Protein AF-A0A542BPM9-F1 (afdb_monomer)

Radius of gyration: 13.16 Å; Cα contacts (8 Å, |Δi|>4): 93; chains: 1; bounding box: 36×28×28 Å

pLDDT: mean 90.94, std 9.68, range [46.72, 98.0]

Solvent-accessible surface area (backbone atoms only — not comparable to full-atom values): 4882 Å² total; per-residue (Å²): 105,77,45,82,45,80,42,74,81,50,101,85,42,66,47,69,43,55,27,32,69,83,77,75,39,68,38,67,66,64,48,49,48,34,65,79,69,32,70,88,48,56,66,69,56,35,45,54,54,50,50,54,49,47,53,52,47,52,52,41,26,74,74,68,78,45,53,59,69,57,56,44,55,76,65,74,66,44,91,91,110

Mean predicted aligned error: 4.25 Å

Structure (mmCIF, N/CA/C/O backbone):
data_AF-A0A542BPM9-F1
#
_entry.id   AF-A0A542BPM9-F1
#
loop_
_atom_site.group_PDB
_atom_site.id
_atom_site.type_symbol
_atom_site.label_atom_id
_atom_site.label_alt_id
_atom_site.label_comp_id
_atom_site.label_asym_id
_atom_site.label_entity_id
_atom_site.label_seq_id
_atom_site.pdbx_PDB_ins_code
_atom_site.Cartn_x
_atom_site.Cartn_y
_atom_site.Cartn_z
_atom_site.occupancy
_atom_site.B_iso_or_equiv
_atom_site.auth_seq_id
_atom_site.aut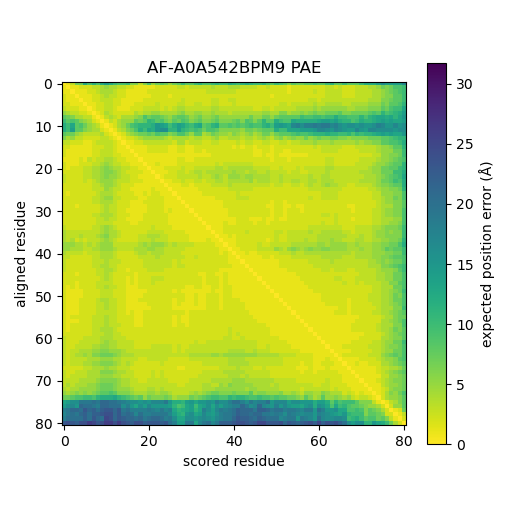h_comp_id
_atom_site.auth_asym_id
_atom_site.auth_atom_id
_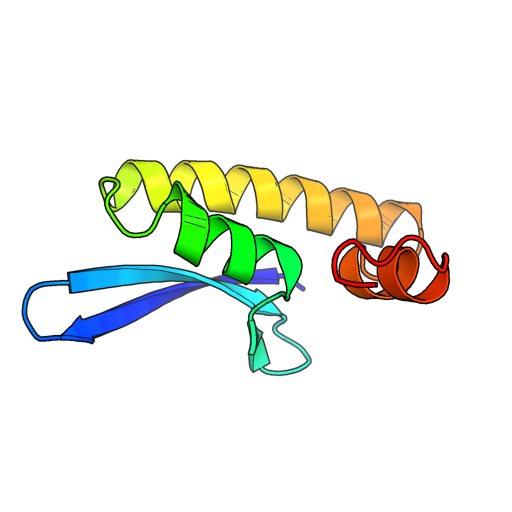atom_site.pdbx_PDB_model_num
ATOM 1 N N . MET A 1 1 ? 1.822 9.093 -9.311 1.00 86.81 1 MET A N 1
ATOM 2 C CA . MET A 1 1 ? 1.905 9.830 -8.029 1.00 86.81 1 MET A CA 1
ATOM 3 C C . MET A 1 1 ? 1.039 9.092 -7.012 1.00 86.81 1 MET A C 1
ATOM 5 O O . MET A 1 1 ? 0.109 8.414 -7.430 1.00 86.81 1 MET A O 1
ATOM 9 N N . PHE A 1 2 ? 1.350 9.141 -5.713 1.00 95.38 2 PHE A N 1
ATOM 10 C CA . PHE A 1 2 ? 0.630 8.350 -4.700 1.00 95.38 2 PHE A CA 1
ATOM 11 C C . PHE A 1 2 ? -0.147 9.250 -3.738 1.00 95.38 2 PHE A C 1
ATOM 13 O O . PHE A 1 2 ? 0.332 10.317 -3.348 1.00 95.38 2 PHE A O 1
ATOM 20 N N . ILE A 1 3 ? -1.346 8.831 -3.336 1.00 96.94 3 ILE A N 1
ATOM 21 C CA . ILE A 1 3 ? -2.227 9.623 -2.470 1.00 96.94 3 ILE A CA 1
ATOM 22 C C . ILE A 1 3 ? -2.864 8.764 -1.381 1.00 96.94 3 ILE A C 1
ATOM 24 O O . ILE A 1 3 ? -3.219 7.612 -1.609 1.00 96.94 3 ILE A O 1
ATOM 28 N N . LEU A 1 4 ? -3.004 9.334 -0.183 1.00 96.88 4 LEU A N 1
ATOM 29 C CA . LEU A 1 4 ? -3.794 8.729 0.882 1.00 96.88 4 LEU A CA 1
ATOM 30 C C . LEU A 1 4 ? -5.254 9.127 0.718 1.00 96.88 4 LEU A C 1
ATOM 32 O O . LEU A 1 4 ? -5.584 10.313 0.706 1.00 96.88 4 LEU A O 1
ATOM 36 N N . THR A 1 5 ? -6.125 8.131 0.641 1.00 96.25 5 THR A N 1
ATOM 37 C CA . THR A 1 5 ? -7.569 8.322 0.531 1.00 96.25 5 THR A CA 1
ATOM 38 C C . THR A 1 5 ? -8.255 7.597 1.676 1.00 96.25 5 THR A C 1
ATOM 40 O O . THR A 1 5 ? -7.917 6.457 1.995 1.00 96.25 5 THR A O 1
ATOM 43 N N . GLN A 1 6 ? -9.212 8.263 2.318 1.00 94.50 6 GLN A N 1
ATOM 44 C CA . GLN A 1 6 ? -10.016 7.656 3.369 1.00 94.50 6 GLN A CA 1
ATOM 45 C C . GLN A 1 6 ? -11.307 7.093 2.773 1.00 94.50 6 GLN A C 1
ATOM 47 O O . GLN A 1 6 ? -12.056 7.809 2.112 1.00 94.50 6 GLN A O 1
ATOM 52 N N . PHE A 1 7 ? -11.581 5.824 3.054 1.00 91.94 7 PHE A N 1
ATOM 53 C CA . PHE A 1 7 ? -12.790 5.122 2.645 1.00 91.94 7 PHE A CA 1
ATOM 54 C C . PHE A 1 7 ? -13.670 4.827 3.858 1.00 91.94 7 PHE A C 1
ATOM 56 O O . PHE A 1 7 ? -13.181 4.410 4.909 1.00 91.94 7 PHE A O 1
ATOM 63 N N . ASN A 1 8 ? -14.980 5.015 3.704 1.00 90.81 8 ASN A N 1
ATOM 64 C CA . ASN A 1 8 ? -15.968 4.564 4.681 1.00 90.81 8 ASN A CA 1
ATOM 65 C C . ASN A 1 8 ? -16.368 3.130 4.318 1.00 90.81 8 ASN A C 1
ATOM 67 O O . ASN A 1 8 ? -17.041 2.920 3.314 1.00 90.81 8 ASN A O 1
ATOM 71 N N . ILE A 1 9 ? -15.943 2.153 5.119 1.00 84.94 9 ILE A N 1
ATOM 72 C CA . ILE A 1 9 ? -16.312 0.741 4.921 1.00 84.94 9 ILE A CA 1
ATOM 73 C C . ILE A 1 9 ? -17.759 0.517 5.370 1.00 84.94 9 ILE A C 1
ATOM 75 O O . ILE A 1 9 ? -18.522 -0.208 4.742 1.00 84.94 9 ILE A O 1
ATOM 79 N N . ASN A 1 10 ? -18.145 1.158 6.471 1.00 83.75 10 ASN A N 1
ATOM 80 C CA . ASN A 1 10 ? -19.498 1.169 7.012 1.00 83.75 10 ASN A CA 1
ATOM 81 C C . ASN A 1 10 ? -19.679 2.434 7.877 1.00 83.75 10 ASN A C 1
ATOM 83 O O . ASN A 1 10 ? -18.778 3.267 7.973 1.00 83.75 10 ASN A O 1
ATOM 87 N N . GLN A 1 11 ? -20.840 2.598 8.522 1.00 78.69 11 GLN A N 1
ATOM 88 C CA . GLN A 1 11 ? -21.161 3.813 9.293 1.00 78.69 11 GLN A CA 1
ATOM 89 C C . GLN A 1 11 ? -20.186 4.105 10.451 1.00 78.69 11 GLN A C 1
ATOM 91 O O . GLN A 1 11 ? -20.138 5.235 10.932 1.00 78.69 11 GLN A O 1
ATOM 96 N N . ARG A 1 12 ? -19.421 3.107 10.914 1.00 79.44 12 ARG A N 1
ATOM 97 C CA . ARG A 1 12 ? -18.535 3.223 12.085 1.00 79.44 12 ARG A CA 1
ATOM 98 C C . ARG A 1 12 ? -17.055 3.036 11.763 1.00 79.44 12 ARG A C 1
ATOM 100 O O . ARG A 1 12 ? -16.218 3.403 12.582 1.00 79.44 12 ARG A O 1
ATOM 107 N N . GLN A 1 13 ? -16.723 2.491 10.596 1.00 83.31 13 GLN A N 1
ATOM 108 C CA . GLN A 1 13 ? -15.361 2.118 10.241 1.00 83.31 13 GLN A CA 1
ATOM 109 C C . GLN A 1 13 ? -14.886 2.887 9.017 1.00 83.31 13 GLN A C 1
ATOM 111 O O . GLN A 1 13 ? -15.466 2.820 7.929 1.00 83.31 13 GLN A O 1
ATOM 116 N N . ARG A 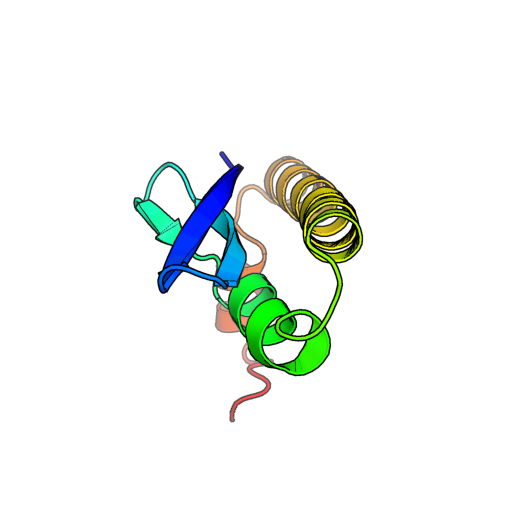1 14 ? -13.773 3.589 9.216 1.00 90.25 14 ARG A N 1
ATOM 117 C CA . ARG A 1 14 ? -13.035 4.280 8.167 1.00 90.25 14 ARG A CA 1
ATOM 118 C C . ARG A 1 14 ? -11.675 3.624 8.018 1.00 90.25 14 ARG A C 1
ATOM 120 O O . ARG A 1 14 ? -11.017 3.375 9.027 1.00 90.25 14 ARG A O 1
ATOM 127 N N . LEU A 1 15 ? -11.263 3.377 6.782 1.00 93.75 15 LEU A N 1
ATOM 128 C CA . LEU A 1 15 ? -9.934 2.871 6.461 1.00 93.75 15 LEU A CA 1
ATOM 129 C C . LEU A 1 15 ? -9.191 3.883 5.606 1.00 93.75 15 LEU A C 1
ATOM 131 O O . LEU A 1 15 ? -9.744 4.446 4.663 1.00 93.75 15 LEU A O 1
ATOM 135 N N . TRP A 1 16 ? -7.929 4.106 5.939 1.00 96.94 16 TRP A N 1
ATOM 136 C CA . TRP A 1 16 ? -7.014 4.795 5.043 1.00 96.94 16 TRP A CA 1
ATOM 137 C C . TRP A 1 16 ? -6.450 3.812 4.033 1.00 96.94 16 TRP A C 1
ATOM 139 O O . TRP A 1 16 ? -6.090 2.704 4.401 1.00 96.94 16 TRP A O 1
ATOM 149 N N . VAL A 1 17 ? -6.344 4.220 2.776 1.00 96.75 17 VAL A N 1
ATOM 150 C CA . VAL A 1 17 ? -5.780 3.405 1.700 1.00 96.75 17 V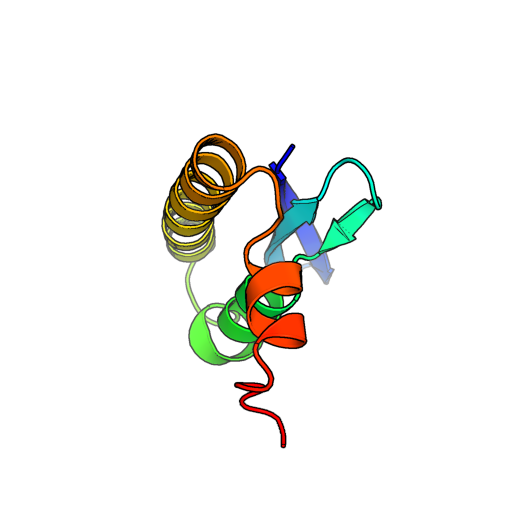AL A CA 1
ATOM 151 C C . VAL A 1 17 ? -4.797 4.257 0.908 1.00 96.75 17 VAL A C 1
ATOM 153 O O . VAL A 1 17 ? -5.053 5.433 0.641 1.00 96.75 17 VAL A O 1
ATOM 156 N N . LEU A 1 18 ? -3.657 3.667 0.547 1.00 97.56 18 LEU A N 1
ATOM 157 C CA . LEU A 1 18 ? -2.658 4.310 -0.299 1.00 97.56 18 LEU A CA 1
ATOM 158 C C . LEU A 1 18 ? -2.919 3.955 -1.769 1.00 97.56 18 LEU A C 1
ATOM 160 O O . LEU A 1 18 ? -2.782 2.799 -2.174 1.00 97.56 18 LEU A O 1
ATOM 164 N N . MET A 1 19 ? -3.303 4.963 -2.547 1.00 97.31 19 MET A N 1
ATOM 165 C CA . MET A 1 19 ? -3.762 4.849 -3.929 1.00 97.31 19 MET A CA 1
ATOM 166 C C . MET A 1 19 ? -2.700 5.337 -4.913 1.00 97.31 19 MET A C 1
ATOM 168 O O . MET A 1 19 ? -1.977 6.300 -4.644 1.00 97.31 19 MET A O 1
ATOM 172 N N . ASP A 1 20 ? -2.658 4.714 -6.085 1.00 95.38 20 ASP A N 1
ATOM 173 C CA . ASP A 1 20 ? -1.986 5.249 -7.263 1.00 95.38 20 ASP A CA 1
ATOM 174 C C . ASP A 1 20 ? -2.954 6.132 -8.062 1.00 95.38 20 ASP A C 1
ATOM 176 O O . ASP A 1 20 ? -4.030 5.702 -8.479 1.00 95.38 20 ASP A O 1
ATOM 180 N N . THR A 1 21 ? -2.562 7.386 -8.285 1.00 93.62 21 THR A N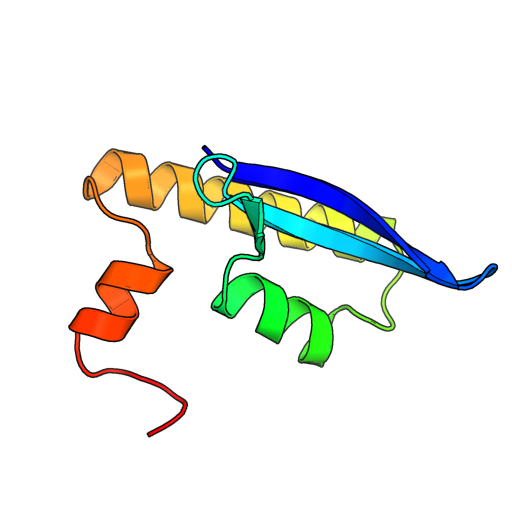 1
ATOM 181 C CA . THR A 1 21 ? -3.381 8.372 -8.997 1.00 93.62 21 THR A CA 1
ATOM 182 C C . THR A 1 21 ? -3.491 8.106 -10.496 1.00 93.62 21 THR A C 1
ATOM 184 O O . THR A 1 21 ? -4.366 8.683 -11.128 1.00 93.62 21 THR A O 1
ATOM 187 N N . HIS A 1 22 ? -2.601 7.303 -11.092 1.00 91.25 22 HIS A N 1
ATOM 188 C CA . HIS A 1 22 ? -2.662 7.008 -12.531 1.00 91.25 22 HIS A CA 1
ATOM 189 C C . HIS A 1 22 ? -3.646 5.889 -12.844 1.00 91.25 22 HIS A C 1
ATOM 191 O O . HIS A 1 22 ? -4.389 5.971 -13.816 1.00 91.25 22 HIS A O 1
ATOM 197 N N . THR A 1 23 ? -3.636 4.839 -12.027 1.00 91.62 23 THR A N 1
ATOM 198 C CA . THR A 1 23 ? -4.500 3.669 -12.211 1.00 91.62 23 THR A CA 1
ATOM 199 C C . THR A 1 23 ? -5.822 3.790 -11.461 1.00 91.62 23 THR A C 1
ATOM 201 O O . THR A 1 23 ? -6.744 3.032 -11.742 1.00 91.62 23 THR A O 1
ATOM 204 N N . CYS A 1 24 ? -5.929 4.735 -10.518 1.00 93.38 24 CYS A N 1
ATOM 205 C CA . CYS A 1 24 ? -7.042 4.843 -9.573 1.00 93.38 24 CYS A CA 1
ATOM 206 C C . CYS A 1 24 ? -7.233 3.567 -8.734 1.00 93.38 24 CYS A C 1
ATOM 208 O O . CYS A 1 24 ? -8.338 3.283 -8.272 1.00 93.38 24 CYS A O 1
ATOM 210 N N . LEU A 1 25 ? -6.156 2.804 -8.524 1.00 94.00 25 LEU A N 1
ATOM 211 C CA . LEU A 1 25 ? -6.159 1.552 -7.774 1.00 94.00 25 LEU A CA 1
ATOM 212 C C . LEU A 1 25 ? -5.322 1.666 -6.492 1.00 94.00 25 LEU A C 1
ATOM 214 O O . LEU A 1 25 ? -4.363 2.443 -6.437 1.00 94.00 25 LEU A O 1
ATOM 218 N N . PRO A 1 26 ? -5.654 0.886 -5.451 1.00 95.50 26 PRO A N 1
ATOM 219 C CA . PRO A 1 26 ? -4.795 0.748 -4.285 1.00 95.50 26 PRO A CA 1
ATOM 220 C C . PRO A 1 26 ? -3.485 0.047 -4.654 1.00 95.50 26 PRO A C 1
ATOM 222 O O . PRO A 1 26 ? -3.460 -0.891 -5.453 1.00 95.50 26 PRO A O 1
ATOM 225 N N . LEU A 1 27 ? -2.386 0.471 -4.034 1.00 94.75 27 LEU A N 1
ATOM 226 C CA . LEU A 1 27 ? -1.109 -0.225 -4.175 1.00 94.75 27 LEU A CA 1
ATOM 227 C C . LEU A 1 27 ? -1.199 -1.607 -3.518 1.00 94.75 27 LEU A C 1
ATOM 229 O O . LEU A 1 27 ? -1.602 -1.709 -2.360 1.00 94.75 27 LEU A O 1
ATOM 233 N N . LEU A 1 28 ? -0.758 -2.649 -4.229 1.00 93.00 28 LEU A N 1
ATOM 234 C CA . LEU A 1 28 ? -0.919 -4.048 -3.818 1.00 93.00 28 LEU A CA 1
ATOM 235 C C . LEU A 1 28 ? -0.352 -4.341 -2.419 1.00 93.00 28 LEU A C 1
ATOM 237 O O . LEU A 1 28 ? -1.094 -4.716 -1.516 1.00 93.00 28 LEU A O 1
ATOM 241 N N . TYR A 1 29 ? 0.955 -4.148 -2.219 1.00 93.75 29 TYR A N 1
ATOM 242 C CA . TYR A 1 29 ? 1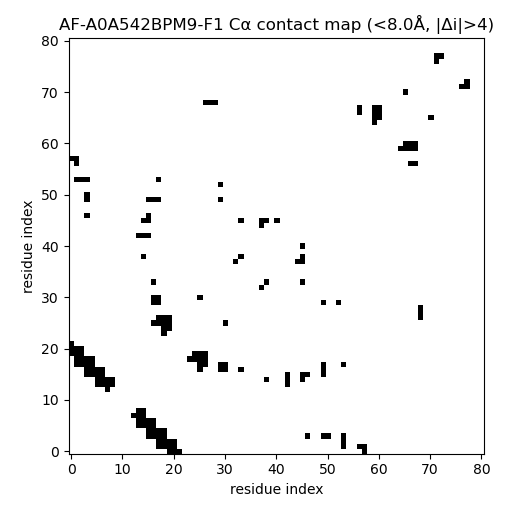.596 -4.492 -0.943 1.00 93.75 29 TYR A CA 1
ATOM 243 C C . TYR A 1 29 ? 1.166 -3.583 0.228 1.00 93.75 29 TYR A C 1
ATOM 245 O O . TYR A 1 29 ? 0.937 -4.103 1.319 1.00 93.75 29 TYR A O 1
ATOM 253 N N . PRO A 1 30 ? 0.998 -2.254 0.057 1.00 95.75 30 PRO A N 1
ATOM 254 C CA . PRO A 1 30 ? 0.446 -1.393 1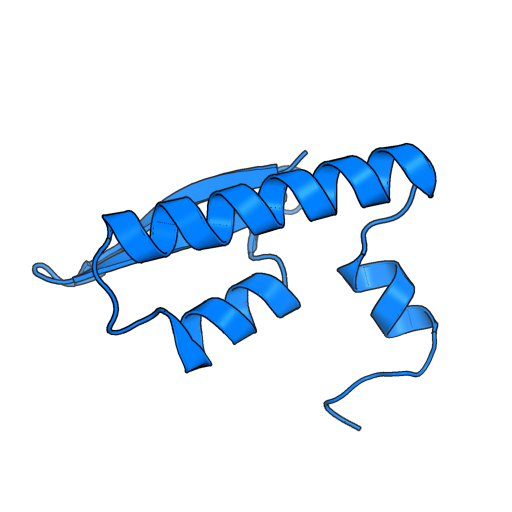.099 1.00 95.75 30 PRO A CA 1
ATOM 255 C C . PRO A 1 30 ? -0.995 -1.751 1.469 1.00 95.75 30 PRO A C 1
ATOM 257 O O . PRO A 1 30 ? -1.344 -1.674 2.644 1.00 95.75 30 PRO A O 1
ATOM 260 N N . LEU A 1 31 ? -1.820 -2.163 0.499 1.00 95.38 31 LEU A N 1
ATOM 261 C CA . LEU A 1 31 ? -3.174 -2.649 0.766 1.00 95.38 31 LEU A CA 1
ATOM 262 C C . LEU A 1 31 ? -3.144 -3.945 1.577 1.00 95.38 31 LEU A C 1
ATOM 264 O O . LEU A 1 31 ? -3.878 -4.060 2.553 1.00 95.38 31 LEU A O 1
ATOM 268 N N . GLN A 1 32 ? -2.283 -4.894 1.213 1.00 94.06 32 GLN A N 1
ATOM 269 C CA . GLN A 1 32 ? -2.141 -6.142 1.958 1.00 94.06 32 GLN A CA 1
ATOM 270 C C . GLN A 1 32 ? -1.691 -5.883 3.403 1.00 94.06 32 GLN A C 1
ATOM 272 O O . GLN A 1 32 ? -2.351 -6.314 4.342 1.00 94.06 32 GLN A O 1
ATOM 277 N N . TYR A 1 33 ? -0.653 -5.062 3.597 1.00 95.06 33 TYR A N 1
ATOM 278 C CA . TYR A 1 33 ? -0.211 -4.643 4.931 1.00 95.06 33 TYR A CA 1
ATOM 279 C C . TYR A 1 33 ? -1.325 -3.946 5.732 1.00 95.06 33 TYR A C 1
ATOM 281 O O . TYR A 1 33 ? -1.468 -4.171 6.936 1.00 95.06 33 TYR A O 1
ATOM 289 N N . LEU A 1 34 ? -2.134 -3.107 5.073 1.00 94.94 34 LEU A N 1
ATOM 290 C CA . LEU A 1 34 ? -3.277 -2.456 5.705 1.00 94.94 34 LEU A CA 1
ATOM 291 C C . LEU A 1 34 ? -4.286 -3.485 6.226 1.00 94.94 34 LEU A C 1
ATOM 293 O O . LEU A 1 34 ? -4.687 -3.394 7.385 1.00 94.94 34 LEU A O 1
ATOM 297 N N . VAL A 1 35 ? -4.688 -4.435 5.381 1.00 93.25 35 VAL A N 1
ATOM 298 C CA . VAL A 1 35 ? -5.675 -5.470 5.721 1.00 93.25 35 VAL A CA 1
ATOM 299 C C . VAL A 1 35 ? -5.163 -6.357 6.855 1.00 93.25 35 VAL A C 1
ATOM 301 O O . VAL A 1 35 ? -5.880 -6.557 7.834 1.00 93.25 35 VAL A O 1
ATOM 304 N N . ASP A 1 36 ? -3.910 -6.801 6.772 1.00 94.12 36 ASP A N 1
ATOM 305 C CA . ASP A 1 36 ? -3.352 -7.788 7.698 1.00 94.12 36 ASP A CA 1
ATOM 306 C C . ASP A 1 36 ? -2.958 -7.184 9.057 1.00 94.12 36 ASP A C 1
ATOM 308 O O . ASP A 1 36 ? -3.048 -7.849 10.092 1.00 94.12 36 ASP A O 1
ATOM 312 N N . HIS A 1 37 ? -2.529 -5.914 9.092 1.00 93.94 37 HIS A N 1
ATOM 313 C CA . HIS A 1 37 ? -1.900 -5.338 10.290 1.00 93.94 37 HIS A CA 1
ATOM 314 C C . HIS A 1 37 ? -2.492 -4.015 10.782 1.00 93.94 37 HIS A C 1
ATOM 316 O O . HIS A 1 37 ? -2.353 -3.690 11.969 1.00 93.94 37 HIS A O 1
ATOM 322 N N . LEU A 1 38 ? -3.137 -3.233 9.914 1.00 93.88 38 LEU A N 1
ATOM 323 C CA . LEU A 1 38 ? -3.604 -1.887 10.259 1.00 93.88 38 LEU A CA 1
ATOM 324 C C . LEU A 1 38 ? -5.129 -1.765 10.370 1.00 93.88 38 LEU A C 1
ATOM 326 O O . LEU A 1 38 ? -5.598 -0.810 10.988 1.00 93.88 38 LEU A O 1
ATOM 330 N N . ALA A 1 39 ? -5.905 -2.715 9.843 1.00 90.62 39 ALA A N 1
ATOM 331 C CA . ALA A 1 39 ? -7.365 -2.625 9.760 1.00 90.62 39 ALA A CA 1
ATOM 332 C C . ALA A 1 39 ? -8.062 -2.414 11.119 1.00 90.62 39 ALA A C 1
ATOM 334 O O . ALA A 1 39 ? -9.098 -1.751 11.187 1.00 90.62 39 ALA A O 1
ATOM 335 N N . LEU A 1 40 ? -7.473 -2.937 12.203 1.00 91.06 40 LEU A N 1
ATOM 336 C CA . LEU A 1 40 ? -7.964 -2.800 13.584 1.00 91.06 40 LEU A CA 1
ATOM 337 C C . LEU A 1 40 ? -7.257 -1.690 14.383 1.00 91.06 40 LEU A C 1
ATOM 339 O O . LEU A 1 40 ? -7.548 -1.484 15.561 1.00 91.06 40 LEU A O 1
ATOM 343 N N . ARG A 1 41 ? -6.297 -0.981 13.778 1.00 93.44 41 ARG A N 1
ATOM 344 C CA . ARG A 1 41 ? -5.577 0.128 14.418 1.00 93.44 41 ARG A CA 1
ATOM 345 C C . ARG A 1 41 ? -6.365 1.426 14.301 1.00 93.44 41 ARG A C 1
ATOM 347 O O . ARG A 1 41 ? -7.237 1.568 13.446 1.00 93.44 41 ARG A O 1
ATOM 354 N N . SER A 1 42 ? -6.022 2.396 15.150 1.00 92.88 42 SER A N 1
ATOM 355 C CA . SER A 1 42 ? -6.648 3.719 15.109 1.00 92.88 42 SER A CA 1
ATOM 356 C C . SER A 1 42 ? -6.450 4.390 13.738 1.00 92.88 42 SER A C 1
ATOM 358 O O . SER A 1 42 ? -5.404 4.183 13.113 1.00 92.88 42 SER A O 1
ATOM 360 N N . PRO A 1 43 ? -7.380 5.250 13.280 1.00 92.38 43 PRO A N 1
ATOM 361 C CA . PRO A 1 43 ? -7.223 5.968 12.014 1.00 92.38 43 PRO A CA 1
ATOM 362 C C . PRO A 1 43 ? -5.932 6.794 11.928 1.00 92.38 43 PRO A C 1
ATOM 364 O O . PRO A 1 43 ? -5.355 6.896 10.851 1.00 92.38 43 PRO A O 1
ATOM 367 N N . ALA A 1 44 ? -5.464 7.351 13.050 1.00 94.44 44 ALA A N 1
ATOM 368 C CA . ALA A 1 44 ? -4.210 8.103 13.114 1.00 94.44 44 ALA A CA 1
ATOM 369 C C . ALA A 1 44 ? -2.981 7.196 12.941 1.00 94.44 44 ALA A C 1
ATOM 371 O O . ALA A 1 44 ? -2.027 7.556 12.258 1.00 94.44 44 ALA A O 1
ATOM 372 N N . THR A 1 45 ? -3.011 5.993 13.522 1.00 95.62 45 THR A N 1
ATOM 373 C CA . THR A 1 45 ? -1.956 4.992 13.312 1.00 95.62 45 THR A CA 1
ATOM 374 C C . THR A 1 45 ? -1.935 4.532 11.856 1.00 95.62 45 THR A C 1
ATOM 376 O O . THR A 1 45 ? -0.868 4.478 11.255 1.00 95.62 45 THR A O 1
ATOM 379 N N . GLN A 1 46 ? -3.107 4.254 11.271 1.00 96.06 46 GLN A N 1
ATOM 380 C CA . GLN A 1 46 ? -3.216 3.875 9.862 1.00 96.06 46 GLN A CA 1
ATOM 381 C C . GLN A 1 46 ? -2.626 4.955 8.947 1.00 96.06 46 GLN A C 1
ATOM 383 O O . GLN A 1 46 ? -1.786 4.647 8.103 1.00 96.06 46 GLN A O 1
ATOM 388 N N . SER A 1 47 ? -3.024 6.220 9.130 1.00 96.75 47 SER A N 1
ATOM 389 C CA . SER A 1 47 ? -2.546 7.318 8.288 1.00 96.75 47 SER A CA 1
ATOM 390 C C . SER A 1 47 ? -1.043 7.546 8.436 1.00 96.75 47 SER A C 1
ATOM 392 O O . SER A 1 47 ? -0.365 7.679 7.424 1.00 96.75 47 SER A O 1
ATOM 394 N N . ALA A 1 48 ? -0.499 7.522 9.657 1.00 97.56 48 ALA A N 1
ATOM 395 C CA . ALA A 1 48 ? 0.936 7.683 9.888 1.00 97.56 48 ALA A CA 1
ATOM 396 C C . ALA A 1 48 ? 1.758 6.557 9.235 1.00 97.56 48 ALA A C 1
ATOM 398 O O . ALA A 1 48 ? 2.736 6.830 8.535 1.00 97.56 48 ALA A O 1
ATOM 399 N N . SER A 1 49 ? 1.337 5.298 9.401 1.00 97.75 49 SER A N 1
ATOM 400 C CA . SER A 1 49 ? 2.005 4.148 8.783 1.00 97.75 49 SER A CA 1
ATOM 401 C C . SER A 1 49 ? 1.948 4.205 7.255 1.00 97.75 49 SER A C 1
ATOM 403 O O . SER A 1 49 ? 2.970 4.029 6.591 1.00 97.75 49 SER A O 1
ATOM 405 N N . LEU A 1 50 ? 0.781 4.499 6.675 1.00 97.75 50 LEU A N 1
ATOM 406 C CA . LEU A 1 50 ? 0.642 4.598 5.222 1.00 97.75 50 LEU A CA 1
ATOM 407 C C . LEU A 1 50 ? 1.339 5.841 4.646 1.00 97.75 50 LEU A C 1
ATOM 409 O O . LEU A 1 50 ? 1.806 5.796 3.511 1.00 97.75 50 LEU A O 1
ATOM 413 N N . GLN A 1 51 ? 1.468 6.928 5.411 1.00 98.00 51 GLN A N 1
ATOM 414 C CA . GLN A 1 51 ? 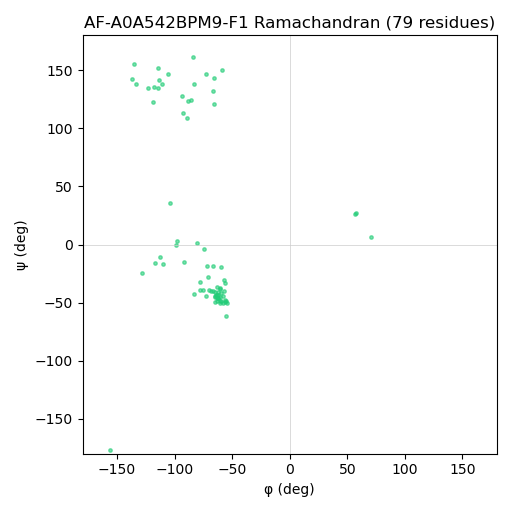2.241 8.108 5.019 1.00 98.00 51 GLN A CA 1
ATOM 415 C C . GLN A 1 51 ? 3.741 7.793 4.936 1.00 98.00 51 GLN A C 1
ATOM 417 O O . GLN A 1 51 ? 4.403 8.219 3.992 1.00 98.00 51 GLN A O 1
ATOM 422 N N . ALA A 1 52 ? 4.276 7.004 5.872 1.00 97.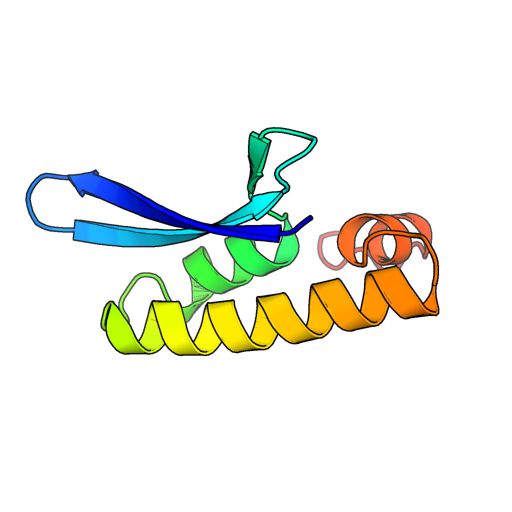94 52 ALA A N 1
ATOM 423 C CA . ALA A 1 52 ? 5.655 6.526 5.790 1.00 97.94 52 ALA A CA 1
ATOM 424 C C . ALA A 1 52 ? 5.871 5.632 4.555 1.00 97.94 52 ALA A C 1
ATOM 426 O O . ALA A 1 52 ? 6.844 5.813 3.821 1.00 97.94 52 ALA A O 1
ATOM 427 N N . LEU A 1 53 ? 4.929 4.721 4.270 1.00 97.50 53 LEU A N 1
ATOM 428 C CA . LEU A 1 53 ? 4.966 3.912 3.047 1.00 97.50 53 LEU A CA 1
ATOM 429 C C . LEU A 1 53 ? 4.881 4.778 1.788 1.00 97.50 53 LEU A C 1
ATOM 431 O O . LEU A 1 53 ? 5.624 4.536 0.842 1.00 97.50 53 LEU A O 1
ATOM 435 N N . LYS A 1 54 ? 4.037 5.814 1.778 1.00 97.62 54 LYS A N 1
ATOM 436 C CA . LYS A 1 54 ? 3.957 6.768 0.668 1.00 97.62 54 LYS A CA 1
ATOM 437 C C . LYS A 1 54 ? 5.330 7.369 0.363 1.00 97.62 54 LYS A C 1
ATOM 439 O O . LYS A 1 54 ? 5.755 7.309 -0.787 1.00 97.62 54 LYS A O 1
ATOM 444 N N . PHE A 1 55 ? 6.038 7.876 1.374 1.00 97.69 55 PHE A N 1
ATOM 445 C CA . PHE A 1 55 ? 7.373 8.449 1.180 1.00 97.69 55 PHE A CA 1
ATOM 446 C C . PHE A 1 55 ? 8.368 7.437 0.613 1.00 97.69 55 PHE A C 1
ATOM 448 O O . PHE A 1 55 ? 9.120 7.768 -0.301 1.00 97.69 55 PHE A O 1
ATOM 455 N N . PHE A 1 56 ? 8.342 6.193 1.096 1.00 97.25 56 PHE A N 1
ATOM 456 C CA . PHE A 1 56 ? 9.171 5.129 0.532 1.00 97.25 56 PHE A CA 1
ATOM 457 C C . PHE A 1 56 ? 8.850 4.869 -0.948 1.00 97.25 56 PHE A C 1
ATOM 459 O O . PHE A 1 56 ? 9.762 4.770 -1.767 1.00 97.25 56 PHE A O 1
ATOM 466 N N . TYR A 1 57 ? 7.568 4.787 -1.307 1.00 96.50 57 TYR A N 1
ATOM 467 C CA . TYR A 1 57 ? 7.137 4.549 -2.685 1.00 96.50 57 TYR A CA 1
ATOM 468 C C . TYR A 1 57 ? 7.512 5.704 -3.620 1.00 96.50 57 TYR A C 1
ATOM 470 O O . TYR A 1 57 ? 7.960 5.462 -4.741 1.00 96.50 57 TYR A O 1
ATOM 478 N N . GLU A 1 58 ? 7.361 6.950 -3.165 1.00 96.44 58 GLU A N 1
ATOM 479 C CA . GLU A 1 58 ? 7.783 8.142 -3.909 1.00 96.44 58 GLU A CA 1
ATOM 480 C C . GLU A 1 58 ? 9.297 8.148 -4.123 1.00 96.44 58 GLU A C 1
ATOM 482 O O . GLU A 1 58 ? 9.750 8.289 -5.259 1.00 96.44 58 GLU A O 1
ATOM 487 N N . PHE A 1 59 ? 10.071 7.905 -3.062 1.00 97.00 59 PHE A N 1
ATOM 488 C CA . PHE A 1 59 ? 11.524 7.765 -3.139 1.00 97.00 59 PHE A CA 1
ATOM 489 C C . PHE A 1 59 ? 11.942 6.664 -4.124 1.00 97.00 59 PHE A C 1
ATOM 491 O O . PHE A 1 59 ? 12.803 6.884 -4.975 1.00 97.00 59 PHE A O 1
ATOM 498 N N . TRP A 1 60 ? 11.325 5.483 -4.037 1.00 96.25 60 TRP A N 1
ATOM 499 C CA . TRP A 1 60 ? 11.640 4.359 -4.916 1.00 96.25 60 TRP A CA 1
ATOM 500 C C . TRP A 1 60 ? 11.402 4.712 -6.381 1.00 96.25 60 TRP A C 1
ATOM 502 O O . TRP A 1 60 ? 12.275 4.492 -7.221 1.00 96.25 60 TRP A O 1
ATOM 512 N N . TYR A 1 61 ? 10.238 5.292 -6.683 1.00 95.06 61 TYR A N 1
ATOM 513 C CA . TYR A 1 61 ? 9.892 5.694 -8.040 1.00 95.06 61 TYR A CA 1
ATOM 514 C C . TYR A 1 61 ? 10.856 6.756 -8.577 1.00 95.06 61 TYR A C 1
ATOM 516 O O . TYR A 1 61 ? 11.335 6.629 -9.699 1.00 95.06 61 TYR A O 1
ATOM 524 N N . GLN A 1 62 ? 11.204 7.760 -7.764 1.00 96.00 62 GLN A N 1
ATOM 525 C CA . GLN A 1 62 ? 12.192 8.778 -8.134 1.00 96.00 62 GLN A CA 1
ATOM 526 C C . GLN A 1 62 ? 13.570 8.172 -8.426 1.00 96.00 62 GLN A C 1
ATOM 528 O O . GLN A 1 62 ? 14.247 8.606 -9.353 1.00 96.00 62 GLN A O 1
ATOM 533 N N . LYS A 1 63 ? 13.985 7.160 -7.656 1.00 96.69 63 LYS A N 1
ATOM 534 C CA . LYS A 1 63 ? 15.300 6.526 -7.795 1.00 96.69 63 LYS A CA 1
ATOM 535 C C . LYS A 1 63 ? 15.389 5.546 -8.967 1.00 96.69 63 LYS A C 1
ATOM 537 O O . LYS A 1 63 ? 16.433 5.464 -9.605 1.00 96.69 63 LYS A O 1
ATOM 542 N N . HIS A 1 64 ? 14.336 4.770 -9.213 1.00 95.00 64 HIS A N 1
ATOM 543 C CA . HIS A 1 64 ? 14.373 3.630 -10.136 1.00 95.00 64 HIS A CA 1
ATOM 544 C C . HIS A 1 64 ? 13.521 3.811 -11.399 1.00 95.00 64 HIS A C 1
ATOM 546 O O . HIS A 1 64 ? 13.624 2.996 -12.310 1.00 95.00 64 HIS A O 1
ATOM 552 N N . GLY A 1 65 ? 12.667 4.836 -11.468 1.00 94.56 65 GLY A N 1
ATOM 553 C CA . GLY A 1 65 ? 11.783 5.090 -12.613 1.00 94.56 65 GLY A CA 1
ATOM 554 C C . GLY A 1 65 ? 10.637 4.083 -12.777 1.00 94.56 65 GLY A C 1
ATOM 555 O O . GLY A 1 65 ? 9.910 4.130 -13.763 1.00 94.56 65 GLY A O 1
ATOM 556 N N . VAL A 1 66 ? 10.462 3.168 -11.821 1.00 93.38 66 VAL A N 1
ATOM 557 C CA . VAL A 1 66 ? 9.424 2.128 -11.819 1.00 93.38 66 VAL A CA 1
ATOM 558 C C . VAL A 1 66 ? 8.772 2.041 -10.446 1.00 93.38 66 VAL A C 1
ATOM 560 O O . VAL A 1 66 ? 9.376 2.408 -9.439 1.00 93.38 66 VAL A O 1
ATOM 563 N N . THR A 1 67 ? 7.529 1.561 -10.369 1.00 92.75 67 THR A N 1
ATOM 564 C CA . THR A 1 67 ? 6.857 1.390 -9.072 1.00 92.75 67 THR A CA 1
ATOM 565 C C . THR A 1 67 ? 7.456 0.210 -8.310 1.00 92.75 67 THR A C 1
ATOM 567 O O . THR A 1 67 ? 7.837 -0.796 -8.911 1.00 92.75 67 THR A O 1
ATOM 570 N N . PHE A 1 68 ? 7.506 0.304 -6.977 1.00 93.00 68 PHE A N 1
ATOM 571 C CA . PHE A 1 68 ? 8.024 -0.784 -6.142 1.00 93.00 68 PHE A CA 1
ATOM 572 C C . PHE A 1 68 ? 7.247 -2.089 -6.359 1.00 93.00 68 PHE A C 1
ATOM 574 O O . PHE A 1 68 ? 7.847 -3.149 -6.534 1.00 93.00 68 PHE A O 1
ATOM 581 N N . CYS A 1 69 ? 5.910 -1.998 -6.417 1.00 91.19 69 CYS A N 1
ATOM 582 C CA . CYS A 1 69 ? 5.039 -3.145 -6.670 1.00 91.19 69 CYS A CA 1
ATOM 583 C C . CYS A 1 69 ? 5.414 -3.868 -7.973 1.00 91.19 69 CYS A C 1
ATOM 585 O O . CYS A 1 69 ? 5.603 -5.084 -7.963 1.00 91.19 69 CYS A O 1
ATOM 587 N N . PHE A 1 70 ? 5.581 -3.113 -9.065 1.00 90.00 70 PHE A N 1
ATOM 588 C CA . PHE A 1 70 ? 5.969 -3.659 -10.362 1.00 90.00 70 PHE A CA 1
ATOM 589 C C . PHE A 1 70 ? 7.372 -4.266 -10.331 1.00 90.00 70 PHE A C 1
ATOM 591 O O . PHE A 1 70 ? 7.550 -5.410 -10.736 1.00 90.00 70 PHE A O 1
ATOM 598 N N . SER A 1 71 ? 8.371 -3.540 -9.814 1.00 91.50 71 SER A N 1
ATOM 599 C CA . SER A 1 71 ? 9.748 -4.046 -9.773 1.00 91.50 71 SER A CA 1
ATOM 600 C C . SER A 1 71 ? 9.876 -5.324 -8.951 1.00 91.50 71 SER A C 1
ATOM 602 O O . SER A 1 71 ? 10.631 -6.219 -9.320 1.00 91.50 71 SER A O 1
ATOM 604 N N . PHE A 1 72 ? 9.128 -5.429 -7.850 1.00 88.12 72 PHE A N 1
ATOM 605 C CA . PHE A 1 72 ? 9.180 -6.600 -6.986 1.00 88.12 72 PHE A CA 1
ATOM 606 C C . PHE A 1 72 ? 8.492 -7.806 -7.632 1.00 88.12 72 PHE A C 1
ATOM 608 O O . PHE A 1 72 ? 9.080 -8.886 -7.658 1.00 88.12 72 PHE A O 1
ATOM 615 N N . TYR A 1 73 ? 7.314 -7.611 -8.238 1.00 85.69 73 TYR A N 1
ATOM 616 C CA . TYR A 1 73 ? 6.635 -8.647 -9.024 1.00 85.69 73 TYR A CA 1
ATOM 617 C C . TYR A 1 73 ? 7.531 -9.179 -10.156 1.00 85.69 73 TYR A C 1
ATOM 619 O O . TYR A 1 73 ? 7.768 -10.381 -10.249 1.00 85.69 73 TYR A O 1
ATOM 627 N N . SER A 1 74 ? 8.130 -8.280 -10.942 1.00 86.25 74 SER A N 1
ATOM 628 C CA . SER A 1 74 ? 9.027 -8.624 -12.056 1.00 86.25 74 SER A CA 1
ATOM 629 C C . SER A 1 74 ? 10.341 -9.282 -11.619 1.00 86.25 74 SER A C 1
ATOM 631 O O . SER A 1 74 ? 11.009 -9.917 -12.428 1.00 86.25 74 SER A O 1
ATOM 633 N N . SER A 1 75 ? 10.729 -9.155 -10.345 1.00 84.31 75 SER A N 1
ATOM 634 C CA . SER A 1 75 ? 11.952 -9.767 -9.806 1.00 84.31 75 SER A CA 1
ATOM 635 C C . SER A 1 75 ? 11.810 -11.256 -9.460 1.00 84.31 75 SER A C 1
ATOM 637 O O . SER A 1 75 ? 12.765 -11.853 -8.967 1.00 84.31 75 SER A O 1
ATOM 639 N N . ASN A 1 76 ? 10.632 -11.849 -9.699 1.00 71.94 76 ASN A N 1
ATOM 640 C CA . ASN A 1 76 ? 10.290 -13.235 -9.362 1.00 71.94 76 ASN A CA 1
ATOM 641 C C . ASN A 1 76 ? 10.465 -13.578 -7.866 1.00 71.94 76 ASN A C 1
ATOM 643 O O . ASN A 1 76 ? 10.700 -14.724 -7.498 1.00 71.94 76 ASN A O 1
ATOM 647 N N . ARG A 1 77 ? 10.355 -12.566 -6.994 1.00 66.88 77 ARG A N 1
ATOM 648 C CA . ARG A 1 77 ? 10.359 -12.685 -5.524 1.00 66.88 77 ARG A CA 1
ATOM 649 C C . ARG A 1 77 ? 8.949 -12.530 -4.958 1.00 66.88 77 ARG A C 1
ATOM 651 O O . ARG A 1 77 ? 8.755 -11.877 -3.937 1.00 66.88 77 ARG A O 1
ATOM 658 N N . ASN A 1 78 ? 7.950 -13.033 -5.677 1.00 60.50 78 ASN A N 1
ATOM 659 C CA . ASN A 1 78 ? 6.558 -12.886 -5.280 1.00 60.50 78 ASN A CA 1
ATOM 660 C C . ASN A 1 78 ? 6.322 -13.665 -3.971 1.00 60.50 78 ASN A C 1
ATOM 662 O O . ASN A 1 78 ? 6.542 -14.867 -3.970 1.00 60.50 78 ASN A O 1
ATOM 666 N N . PRO A 1 79 ? 5.882 -13.035 -2.867 1.00 60.22 79 PRO A N 1
ATOM 667 C CA . PRO A 1 79 ? 5.671 -13.731 -1.596 1.00 60.22 79 PRO A CA 1
ATOM 668 C C . PRO A 1 79 ? 4.402 -14.600 -1.602 1.00 60.22 79 PRO A C 1
ATOM 670 O O . PRO A 1 79 ? 4.113 -15.267 -0.614 1.00 60.22 79 PRO A O 1
ATOM 673 N N . LEU A 1 80 ? 3.629 -14.556 -2.691 1.00 59.09 80 LEU A N 1
ATOM 674 C CA . LEU A 1 80 ? 2.418 -15.347 -2.910 1.00 59.09 80 LEU A CA 1
ATOM 675 C C . LEU A 1 80 ? 2.668 -16.607 -3.766 1.00 59.09 80 LEU A C 1
ATOM 677 O O . LEU A 1 80 ? 1.701 -17.295 -4.093 1.00 59.09 80 LEU A O 1
ATOM 681 N N . VAL A 1 81 ? 3.924 -16.884 -4.152 1.00 46.72 81 VAL A N 1
ATOM 682 C CA . VAL A 1 81 ? 4.352 -18.081 -4.904 1.00 46.72 81 VAL A CA 1
ATOM 683 C C . VAL A 1 81 ? 5.474 -18.788 -4.158 1.00 46.72 81 VAL A C 1
ATOM 685 O O . VAL A 1 81 ? 6.415 -18.088 -3.726 1.00 46.72 81 VAL A O 1
#

Organism: Serratia fonticola (NCBI:txid47917)

Nearest PDB structures (foldseek):
  2xfv-assembly1_B  TM=2.276E-01  e=6.026E+00  Saccharomyces cerevisiae

Secondary structure (DSSP, 8-state):
-EEEEEEESSSS-EEEEEEETTTTEE-HHHHHHIIIIITTS-HHHHHHHHHHHHHHHHHHHHHHSS-HHHHHHHTT--TT-

Foldseek 3Di:
DKDWDWDDPDPPAIAIFIADPVVRGGQDVLVVCCVPPVRPPDNVVRCVVVVVVVVVQVVCCVVPVDGPSVVCVVVVVDPVD

Sequence (81 aa):
MFILTQFNINQRQRLWVLMDTHTCLPLLYPLQYLVDHLALRSPATQSASLQALKFFYEFWYQKHGVTFCFSFYSSNRNPLV